Protein AF-A0A2T3N2I1-F1 (afdb_monomer_lite)

Sequence (100 aa):
MSGFIAPRDWSFVADMNYSGSVTVTDVGLWVQWLFFYPGDIVINMMTTFFPQASGLLGINNEVYGGLISFILSCFLWWVMLKVMRKNLLPLWSKESYFKN

pLDDT: mean 83.07, std 14.91, range [35.81, 97.44]

Radius of gyration: 18.29 Å; chains: 1; bounding box: 39×39×51 Å

Structure (mmCIF, N/CA/C/O backbone):
data_AF-A0A2T3N2I1-F1
#
_entry.id   AF-A0A2T3N2I1-F1
#
loop_
_atom_site.group_PDB
_atom_site.id
_atom_site.type_symbol
_atom_site.label_atom_id
_atom_site.label_alt_id
_atom_site.label_comp_id
_atom_site.label_asym_id
_atom_site.label_entity_id
_atom_site.label_seq_id
_atom_site.pdbx_PDB_ins_code
_atom_site.Cartn_x
_atom_site.Cartn_y
_atom_site.Cartn_z
_atom_site.occupancy
_atom_site.B_iso_or_equiv
_atom_site.auth_seq_id
_atom_site.auth_comp_id
_atom_site.auth_asym_id
_atom_site.auth_atom_id
_atom_site.pdbx_PDB_model_num
ATOM 1 N N . MET A 1 1 ? 11.089 11.112 -20.837 1.00 38.59 1 MET A N 1
ATOM 2 C CA . MET A 1 1 ? 10.550 9.815 -20.381 1.00 38.59 1 MET A CA 1
ATOM 3 C C . MET A 1 1 ? 9.519 10.108 -19.307 1.00 38.59 1 MET A C 1
ATOM 5 O O . MET A 1 1 ? 9.876 10.327 -18.159 1.00 38.59 1 MET A O 1
ATOM 9 N N . SER A 1 2 ? 8.263 10.271 -19.714 1.00 35.81 2 SER A N 1
ATOM 10 C CA . SER A 1 2 ? 7.136 10.460 -18.805 1.00 35.81 2 SER A CA 1
ATOM 11 C C . SER A 1 2 ? 6.887 9.136 -18.091 1.00 35.81 2 SER A C 1
ATOM 13 O O . SER A 1 2 ? 6.535 8.147 -18.728 1.00 35.81 2 SER A O 1
ATOM 15 N N . GLY A 1 3 ? 7.131 9.110 -16.781 1.00 41.56 3 GLY A N 1
ATOM 16 C CA . GLY A 1 3 ? 6.816 7.988 -15.900 1.00 41.56 3 GLY A CA 1
ATOM 17 C C . GLY A 1 3 ? 5.308 7.819 -15.753 1.00 41.56 3 GLY A C 1
ATOM 18 O O . GLY A 1 3 ? 4.758 8.073 -14.687 1.00 41.56 3 GLY A O 1
ATOM 19 N N . PHE A 1 4 ? 4.636 7.435 -16.839 1.00 38.53 4 PHE A N 1
ATOM 20 C CA . PHE A 1 4 ? 3.266 6.952 -16.790 1.00 38.53 4 PHE A CA 1
ATOM 21 C C . PHE A 1 4 ? 3.290 5.622 -16.047 1.00 38.53 4 PHE A C 1
ATOM 23 O O . PHE A 1 4 ? 3.602 4.575 -16.611 1.00 38.53 4 PHE A O 1
ATOM 30 N N . ILE A 1 5 ? 2.998 5.686 -14.751 1.00 52.22 5 ILE A N 1
ATOM 31 C CA . ILE A 1 5 ? 2.560 4.525 -13.990 1.00 52.22 5 ILE A CA 1
ATOM 32 C C . ILE A 1 5 ? 1.249 4.110 -14.664 1.00 52.22 5 ILE A C 1
ATOM 34 O O . ILE A 1 5 ? 0.254 4.829 -14.580 1.00 52.22 5 ILE A O 1
ATOM 38 N N . ALA A 1 6 ? 1.288 3.013 -15.424 1.00 46.09 6 ALA A N 1
ATOM 39 C CA . ALA A 1 6 ? 0.096 2.377 -15.970 1.00 46.09 6 ALA A CA 1
ATOM 40 C C . ALA A 1 6 ? -0.937 2.174 -14.843 1.00 46.09 6 ALA A C 1
ATOM 42 O O . ALA A 1 6 ? -0.526 2.039 -13.684 1.00 46.09 6 ALA A O 1
ATOM 43 N N . PRO A 1 7 ? -2.251 2.145 -15.148 1.00 47.31 7 PRO A N 1
ATOM 44 C CA . PRO A 1 7 ? -3.272 1.824 -14.156 1.00 47.31 7 PRO A CA 1
ATOM 45 C C . PRO A 1 7 ? -2.820 0.572 -13.411 1.00 47.31 7 PRO A C 1
ATOM 47 O O . PRO A 1 7 ? -2.534 -0.450 -14.033 1.00 47.31 7 PRO A O 1
ATOM 50 N N . ARG A 1 8 ? -2.606 0.705 -12.103 1.00 62.78 8 ARG A N 1
ATOM 51 C CA . ARG A 1 8 ? -1.959 -0.334 -11.313 1.00 62.78 8 ARG A CA 1
ATOM 52 C C . ARG A 1 8 ? -2.880 -1.543 -11.257 1.00 62.78 8 ARG A C 1
ATOM 54 O O . ARG A 1 8 ? -3.807 -1.571 -10.452 1.00 62.78 8 ARG A O 1
ATOM 61 N N . ASP A 1 9 ? -2.600 -2.538 -12.086 1.00 62.91 9 ASP A N 1
ATOM 62 C CA . ASP A 1 9 ? -3.164 -3.859 -11.886 1.00 62.91 9 ASP A CA 1
ATOM 63 C C . ASP A 1 9 ? -2.567 -4.417 -10.594 1.00 62.91 9 ASP A C 1
ATOM 65 O O . ASP A 1 9 ? -1.351 -4.535 -10.424 1.00 62.91 9 ASP A O 1
ATOM 69 N N . TRP A 1 10 ? -3.434 -4.752 -9.643 1.00 73.81 10 TRP A N 1
ATOM 70 C CA . TRP A 1 10 ? -3.064 -5.362 -8.362 1.00 73.81 10 TRP A CA 1
ATOM 71 C C . TRP A 1 10 ? -2.590 -6.814 -8.500 1.00 73.81 10 TRP A C 1
ATOM 73 O O . TRP A 1 10 ? -2.633 -7.584 -7.544 1.00 73.81 10 TRP A O 1
ATOM 83 N N . SER A 1 11 ? -2.118 -7.199 -9.683 1.00 82.62 11 SER A N 1
ATOM 84 C CA . SER A 1 11 ? -1.429 -8.452 -9.937 1.00 82.62 11 SER A CA 1
ATOM 85 C C . SER A 1 11 ? 0.062 -8.278 -9.675 1.00 82.62 11 SER A C 1
ATOM 87 O O . SER A 1 11 ? 0.720 -7.436 -10.286 1.00 82.62 11 SER A O 1
ATOM 89 N N . PHE A 1 12 ? 0.613 -9.101 -8.789 1.00 86.00 12 PHE A N 1
ATOM 90 C CA . PHE A 1 12 ? 2.057 -9.169 -8.621 1.00 86.00 12 PHE A CA 1
ATOM 91 C C . PHE A 1 12 ? 2.715 -9.764 -9.876 1.00 86.00 12 PHE A C 1
ATOM 93 O O . PHE A 1 12 ? 2.299 -10.818 -10.358 1.00 86.00 12 PHE A O 1
ATOM 100 N N . VAL A 1 13 ? 3.770 -9.112 -10.364 1.00 89.62 13 VAL A N 1
ATOM 101 C CA . VAL A 1 13 ? 4.620 -9.576 -11.469 1.00 89.62 13 VAL A CA 1
ATOM 102 C C . VAL A 1 13 ? 6.074 -9.487 -11.011 1.00 89.62 13 VAL A C 1
ATOM 104 O O . VAL A 1 13 ? 6.456 -8.513 -10.367 1.00 89.62 13 VAL A O 1
ATOM 107 N N . ALA A 1 14 ? 6.888 -10.505 -11.304 1.00 90.19 14 ALA A N 1
ATOM 108 C CA . ALA A 1 14 ? 8.289 -10.524 -10.877 1.00 90.19 14 ALA A CA 1
ATOM 109 C C . ALA A 1 14 ? 9.136 -9.473 -11.622 1.00 90.19 14 ALA A C 1
ATOM 111 O O . ALA A 1 14 ? 9.858 -8.711 -10.990 1.00 90.19 14 ALA A O 1
ATOM 112 N N . ASP A 1 15 ? 9.009 -9.411 -12.946 1.00 90.62 15 ASP A N 1
ATOM 113 C CA . ASP A 1 15 ? 9.601 -8.383 -13.811 1.00 90.62 15 ASP A CA 1
ATOM 114 C C . ASP A 1 15 ? 8.590 -7.234 -13.975 1.00 90.62 15 ASP A C 1
ATOM 116 O O . ASP A 1 15 ? 7.762 -7.242 -14.886 1.00 90.62 15 ASP A O 1
ATOM 120 N N . MET A 1 16 ? 8.572 -6.299 -13.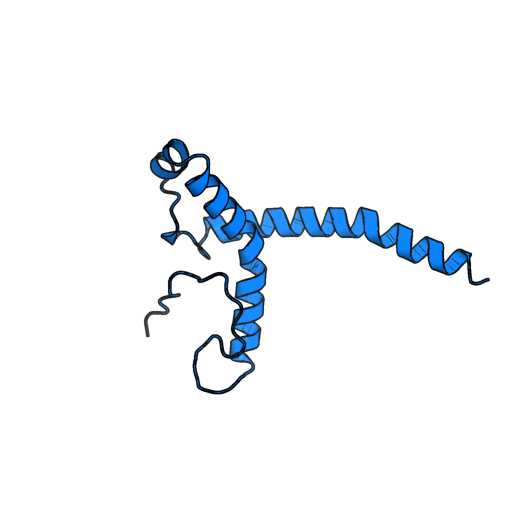018 1.00 86.75 16 MET A N 1
ATOM 121 C CA . MET A 1 16 ? 7.557 -5.236 -12.949 1.00 86.75 16 MET A CA 1
ATOM 122 C C . MET A 1 16 ? 7.802 -4.113 -13.951 1.00 86.75 16 MET A C 1
ATOM 124 O O . MET A 1 16 ? 6.869 -3.379 -14.284 1.00 86.75 16 MET A O 1
ATOM 128 N N . ASN A 1 17 ? 9.042 -3.950 -14.411 1.00 90.19 17 ASN A N 1
ATOM 129 C CA . ASN A 1 17 ? 9.357 -3.010 -15.482 1.00 90.19 17 ASN A CA 1
ATOM 130 C C . ASN A 1 17 ? 9.294 -3.650 -16.881 1.00 90.19 17 ASN A C 1
ATOM 132 O O . ASN A 1 17 ? 9.498 -2.935 -17.864 1.00 90.19 17 ASN A O 1
ATOM 136 N N . TYR A 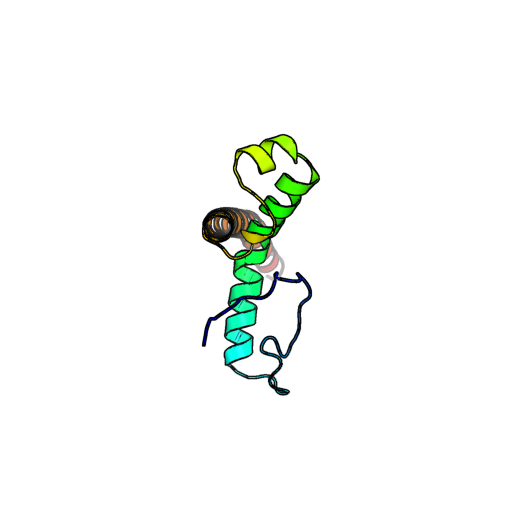1 18 ? 8.971 -4.947 -16.970 1.00 89.19 18 TYR A N 1
ATOM 137 C CA . TYR A 1 18 ? 8.865 -5.720 -18.210 1.00 89.19 18 TYR A CA 1
ATOM 138 C C . TYR A 1 18 ? 10.133 -5.649 -19.072 1.00 89.19 18 TYR A C 1
ATOM 140 O O . TYR A 1 18 ? 10.068 -5.579 -20.303 1.00 89.19 18 TYR A O 1
ATOM 148 N N . SER A 1 19 ? 11.301 -5.633 -18.430 1.00 91.00 19 SER A N 1
ATOM 149 C CA . SER A 1 19 ? 12.595 -5.538 -19.114 1.00 91.00 19 SER A CA 1
ATOM 150 C C . SER A 1 19 ? 13.087 -6.869 -19.693 1.00 91.00 19 SER A C 1
ATOM 152 O O . SER A 1 19 ? 14.071 -6.888 -20.434 1.00 91.00 19 SER A O 1
ATOM 154 N N . GLY A 1 20 ? 12.417 -7.980 -19.378 1.00 92.00 20 GLY A N 1
ATOM 155 C CA . GLY A 1 20 ? 12.820 -9.340 -19.731 1.00 92.00 20 GLY A CA 1
ATOM 156 C C . GLY A 1 20 ? 13.745 -9.994 -18.700 1.00 92.00 20 GLY A C 1
ATOM 157 O O . GLY A 1 20 ? 14.210 -11.113 -18.922 1.00 92.00 20 GLY A O 1
ATOM 158 N N . SER A 1 21 ? 14.028 -9.329 -17.576 1.00 94.12 21 SER A N 1
ATOM 159 C CA . SER A 1 21 ? 14.861 -9.866 -16.496 1.00 94.12 21 SER A CA 1
ATOM 160 C C . SER A 1 21 ? 14.479 -9.266 -15.147 1.00 94.12 21 SER A C 1
ATOM 162 O O . SER A 1 21 ? 14.156 -8.089 -15.074 1.00 94.12 21 SER A O 1
ATOM 164 N N . VAL A 1 22 ? 14.570 -10.049 -14.068 1.00 94.75 22 VAL A N 1
ATOM 165 C CA . VAL A 1 22 ? 14.337 -9.540 -12.708 1.00 94.75 22 VAL A CA 1
ATOM 166 C C . VAL A 1 22 ? 15.597 -8.845 -12.195 1.00 94.75 22 VAL A C 1
ATOM 168 O O . VAL A 1 22 ? 16.665 -9.452 -12.099 1.00 94.75 22 VAL A O 1
ATOM 171 N N . THR A 1 23 ? 15.458 -7.574 -11.836 1.00 94.06 23 THR A N 1
ATOM 172 C CA . THR A 1 23 ? 16.549 -6.679 -11.439 1.00 94.06 23 THR A CA 1
ATOM 173 C C . THR A 1 23 ? 16.279 -5.996 -10.095 1.00 94.06 23 THR A C 1
ATOM 175 O O . THR A 1 23 ? 15.198 -6.082 -9.516 1.00 94.06 23 THR A O 1
ATOM 178 N N . VAL A 1 24 ? 17.271 -5.260 -9.579 1.00 93.06 24 VAL A N 1
ATOM 179 C CA . VAL A 1 24 ? 17.117 -4.453 -8.351 1.00 93.06 24 VAL A CA 1
ATOM 180 C C . VAL A 1 24 ? 16.045 -3.367 -8.514 1.00 93.06 24 VAL A C 1
ATOM 182 O O . VAL A 1 24 ? 15.386 -2.997 -7.543 1.00 93.06 24 VAL A O 1
ATOM 185 N N . THR A 1 25 ? 15.827 -2.873 -9.735 1.00 91.06 25 THR A N 1
ATOM 186 C CA . THR A 1 25 ? 14.763 -1.904 -10.019 1.00 91.06 25 THR A CA 1
ATOM 187 C C . THR A 1 25 ? 13.381 -2.506 -9.760 1.00 91.06 25 THR A C 1
ATOM 189 O O . THR A 1 25 ? 12.527 -1.822 -9.197 1.00 91.06 25 THR A O 1
ATOM 192 N N . ASP A 1 26 ? 13.184 -3.792 -10.064 1.00 89.50 26 ASP A N 1
ATOM 193 C CA . ASP A 1 26 ? 11.932 -4.502 -9.781 1.00 89.50 26 ASP A CA 1
ATOM 194 C C . ASP A 1 26 ? 11.670 -4.616 -8.283 1.00 89.50 26 ASP A C 1
ATOM 196 O O . ASP A 1 26 ? 10.544 -4.409 -7.848 1.00 89.50 26 ASP A O 1
ATOM 200 N N . VAL A 1 27 ? 12.710 -4.813 -7.465 1.00 92.69 27 VAL A N 1
ATOM 201 C CA . VAL A 1 27 ? 12.576 -4.812 -5.997 1.00 92.69 27 VAL A CA 1
ATOM 202 C C . VAL A 1 27 ? 12.031 -3.474 -5.490 1.00 92.69 27 VAL A C 1
ATOM 204 O O . VAL A 1 27 ? 11.152 -3.446 -4.628 1.00 92.69 27 VAL A O 1
ATOM 207 N N . GLY A 1 28 ? 12.510 -2.354 -6.040 1.00 91.19 28 GLY A N 1
ATOM 208 C CA . GLY A 1 28 ? 11.968 -1.030 -5.726 1.00 91.19 28 GLY A CA 1
ATOM 209 C C . GLY A 1 28 ? 10.486 -0.907 -6.095 1.00 91.19 28 GLY A C 1
ATOM 210 O O . GLY A 1 28 ? 9.685 -0.406 -5.301 1.00 91.19 28 GLY A O 1
ATOM 211 N N . LEU A 1 29 ? 10.108 -1.439 -7.260 1.00 90.81 29 LEU A N 1
ATOM 212 C CA . LEU A 1 29 ? 8.718 -1.491 -7.708 1.00 90.81 29 LEU A CA 1
ATOM 213 C C . LEU A 1 29 ? 7.867 -2.415 -6.827 1.00 90.81 29 LEU A C 1
ATOM 215 O O . LEU A 1 29 ? 6.733 -2.055 -6.534 1.00 90.81 29 LEU A O 1
ATOM 219 N N . TRP A 1 30 ? 8.404 -3.525 -6.310 1.00 91.75 30 TRP A N 1
ATOM 220 C CA . TRP A 1 30 ? 7.711 -4.395 -5.352 1.00 91.75 30 TRP A CA 1
ATOM 221 C C . TRP A 1 30 ? 7.431 -3.678 -4.034 1.00 91.75 30 TRP A C 1
ATOM 223 O O . TRP A 1 30 ? 6.330 -3.783 -3.495 1.00 91.75 30 TRP A O 1
ATOM 233 N N . VAL A 1 31 ? 8.405 -2.922 -3.519 1.00 92.50 31 VAL A N 1
ATOM 234 C CA . VAL A 1 31 ? 8.227 -2.131 -2.292 1.00 92.50 31 VAL A CA 1
ATOM 235 C C . VAL A 1 31 ? 7.159 -1.064 -2.506 1.00 92.50 31 VAL A C 1
ATOM 237 O O . VAL A 1 31 ? 6.259 -0.925 -1.680 1.00 92.50 31 VAL A O 1
ATOM 240 N N . GLN A 1 32 ? 7.208 -0.344 -3.629 1.00 90.44 32 GLN A N 1
ATOM 241 C CA . GLN A 1 32 ? 6.176 0.630 -3.977 1.00 90.44 32 GLN A CA 1
ATOM 242 C C . GLN A 1 32 ? 4.811 -0.047 -4.191 1.00 90.44 32 GLN A C 1
ATOM 244 O O . GLN A 1 32 ? 3.773 0.487 -3.794 1.00 90.44 32 GLN A O 1
ATOM 249 N N . TRP A 1 33 ? 4.787 -1.222 -4.815 1.00 89.88 33 TRP A N 1
ATOM 250 C CA . TRP A 1 33 ? 3.583 -2.017 -5.018 1.00 89.88 33 TRP A CA 1
ATOM 251 C C . TRP A 1 33 ? 2.924 -2.355 -3.679 1.00 89.88 33 TRP A C 1
ATOM 253 O O . TRP A 1 33 ? 1.775 -1.983 -3.438 1.00 89.88 33 TRP A O 1
ATOM 263 N N . LEU A 1 34 ? 3.703 -2.943 -2.771 1.00 92.69 34 LEU A N 1
ATOM 264 C CA . LEU A 1 34 ? 3.262 -3.359 -1.446 1.00 92.69 34 LEU A CA 1
ATOM 265 C C . LEU A 1 34 ? 2.854 -2.173 -0.566 1.00 92.69 34 LEU A C 1
ATOM 267 O O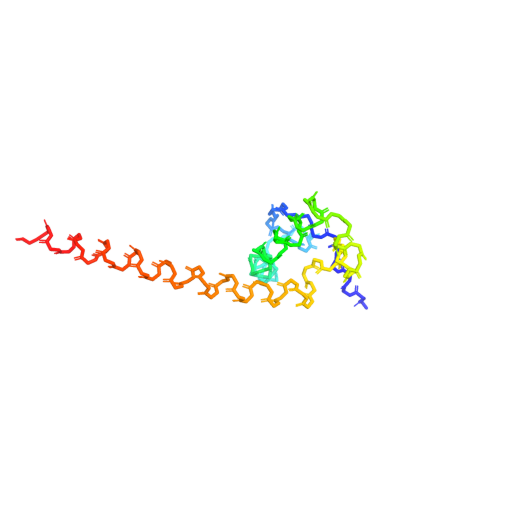 . LEU A 1 34 ? 1.848 -2.243 0.136 1.00 92.69 34 LEU A O 1
ATOM 271 N N . PHE A 1 35 ? 3.620 -1.081 -0.600 1.00 94.12 35 PHE A N 1
ATOM 272 C CA . PHE A 1 35 ? 3.356 0.084 0.236 1.00 94.12 35 PHE A CA 1
ATOM 273 C C . PHE A 1 35 ? 1.979 0.689 -0.051 1.00 94.12 35 PHE A C 1
ATOM 275 O O . PHE A 1 35 ? 1.232 0.935 0.890 1.00 94.12 35 PHE A O 1
ATOM 282 N N . PHE A 1 36 ? 1.627 0.887 -1.323 1.00 93.44 36 PHE A N 1
ATOM 283 C CA . PHE A 1 36 ? 0.358 1.519 -1.705 1.00 93.44 36 PHE A CA 1
ATOM 284 C C . PHE A 1 36 ? -0.855 0.568 -1.671 1.00 93.44 36 PHE A C 1
ATOM 286 O O . PHE A 1 36 ? -1.996 1.026 -1.680 1.00 93.44 36 PHE A O 1
ATOM 293 N N . TYR A 1 37 ? -0.621 -0.746 -1.575 1.00 91.31 37 TYR A N 1
ATOM 294 C CA . TYR A 1 37 ? -1.661 -1.783 -1.554 1.00 91.31 37 TYR A CA 1
ATOM 295 C C . TYR A 1 37 ? -2.843 -1.494 -0.608 1.00 91.31 37 TYR A C 1
ATOM 297 O O . TYR A 1 37 ? -3.986 -1.480 -1.067 1.00 91.31 37 TYR A O 1
ATOM 305 N N . PRO A 1 38 ? -2.638 -1.219 0.696 1.00 93.19 38 PRO A N 1
ATOM 306 C CA . PRO A 1 38 ? -3.762 -0.972 1.595 1.00 93.19 38 PRO A CA 1
ATOM 307 C C . PRO A 1 38 ? -4.520 0.328 1.285 1.00 93.19 38 PRO A C 1
ATOM 309 O O . PRO A 1 38 ? -5.741 0.358 1.430 1.00 93.19 38 PRO A O 1
ATOM 312 N N . GLY A 1 39 ? -3.838 1.401 0.865 1.00 91.75 39 GLY A N 1
ATOM 313 C CA . GLY A 1 39 ? -4.502 2.667 0.541 1.00 91.75 39 GLY A CA 1
ATOM 314 C C . GLY A 1 39 ? -5.371 2.562 -0.705 1.00 91.75 39 GLY A C 1
ATOM 315 O O . GLY A 1 39 ? -6.509 3.031 -0.711 1.00 91.75 39 GLY A O 1
ATOM 316 N N . ASP A 1 40 ? -4.876 1.869 -1.724 1.00 91.00 40 ASP A N 1
ATOM 317 C CA . ASP A 1 40 ? -5.619 1.649 -2.959 1.00 91.00 40 ASP A CA 1
ATOM 318 C C . ASP A 1 40 ? -6.805 0.693 -2.778 1.00 91.00 40 ASP A C 1
ATOM 320 O O . ASP A 1 40 ? -7.849 0.898 -3.397 1.00 91.00 40 ASP A O 1
ATOM 324 N N . ILE A 1 41 ? -6.726 -0.271 -1.849 1.00 90.50 41 ILE A N 1
ATOM 325 C CA . ILE A 1 41 ? -7.900 -1.054 -1.426 1.00 90.50 41 ILE A CA 1
ATOM 326 C C . ILE A 1 41 ? -9.008 -0.143 -0.897 1.00 90.50 41 ILE A C 1
ATOM 328 O O . ILE A 1 41 ? -10.174 -0.343 -1.237 1.00 90.50 41 ILE A O 1
ATOM 332 N N . VAL A 1 42 ? -8.676 0.859 -0.079 1.00 91.25 42 VAL A N 1
ATOM 333 C CA . VAL A 1 42 ? -9.686 1.782 0.457 1.00 91.25 42 VAL A CA 1
ATOM 334 C C . VAL A 1 42 ? -10.304 2.616 -0.658 1.00 91.25 42 VAL A C 1
ATOM 336 O O . VAL A 1 42 ? -11.525 2.758 -0.696 1.00 91.25 42 VAL A O 1
ATOM 339 N N . ILE A 1 43 ? -9.500 3.105 -1.603 1.00 90.50 43 ILE A N 1
ATOM 340 C CA . ILE A 1 43 ? -10.010 3.830 -2.776 1.00 90.50 43 ILE A CA 1
ATOM 341 C C . ILE A 1 43 ? -10.939 2.924 -3.601 1.00 90.50 43 ILE A C 1
ATOM 343 O O . ILE A 1 43 ? -12.031 3.349 -3.988 1.00 90.50 43 ILE A O 1
ATOM 347 N N . ASN A 1 44 ? -10.561 1.662 -3.818 1.00 90.06 44 ASN A N 1
ATOM 348 C CA . ASN A 1 44 ? -11.396 0.682 -4.511 1.00 90.06 44 ASN A CA 1
ATOM 349 C C . ASN A 1 44 ? -12.722 0.424 -3.770 1.00 90.06 44 ASN A C 1
ATOM 351 O O . ASN A 1 44 ? -13.792 0.406 -4.373 1.00 90.06 44 ASN A O 1
ATOM 355 N N . MET A 1 45 ? -12.683 0.282 -2.443 1.00 90.12 45 MET A N 1
ATOM 356 C CA . MET A 1 45 ? -13.893 0.129 -1.631 1.00 90.12 45 MET A CA 1
ATOM 357 C C . MET A 1 45 ? -14.786 1.373 -1.705 1.00 90.12 45 MET A C 1
ATOM 359 O O . MET A 1 45 ? -15.997 1.245 -1.857 1.00 90.12 45 MET A O 1
ATOM 363 N N . MET A 1 46 ? -14.213 2.576 -1.639 1.00 89.19 46 MET A N 1
ATOM 364 C CA . MET A 1 46 ? -14.979 3.821 -1.742 1.00 89.19 46 MET A CA 1
ATOM 365 C C . MET A 1 46 ? -15.665 3.959 -3.101 1.00 89.19 46 MET A C 1
ATOM 367 O O . MET A 1 46 ? -16.844 4.295 -3.155 1.00 89.19 46 MET A O 1
ATOM 371 N N . THR A 1 47 ? -14.950 3.666 -4.184 1.00 89.81 47 THR A N 1
ATOM 372 C CA . THR A 1 47 ? -15.492 3.737 -5.550 1.00 89.81 47 THR A CA 1
ATOM 373 C C . THR A 1 47 ? -16.524 2.642 -5.828 1.00 89.81 47 THR A C 1
ATOM 375 O O . THR A 1 47 ? -17.502 2.896 -6.526 1.00 89.81 47 THR A O 1
ATOM 378 N N . THR A 1 48 ? -16.365 1.458 -5.229 1.00 89.00 48 THR A N 1
ATOM 379 C CA . THR A 1 48 ? -17.299 0.330 -5.386 1.00 89.00 48 THR A CA 1
ATOM 380 C C . THR A 1 48 ? -18.575 0.505 -4.559 1.00 89.00 48 THR A C 1
ATOM 382 O O . THR A 1 48 ? -19.675 0.306 -5.069 1.00 89.00 48 THR A O 1
ATOM 385 N N . PHE A 1 49 ? -18.454 0.867 -3.278 1.00 91.38 49 PHE A N 1
ATOM 386 C CA . PHE A 1 49 ? -19.590 0.891 -2.347 1.00 91.38 49 PHE A CA 1
ATOM 387 C C . PHE A 1 49 ? -20.246 2.269 -2.207 1.00 91.38 49 PHE A C 1
ATOM 389 O O . PHE A 1 49 ? -21.424 2.348 -1.863 1.00 91.38 49 PHE A O 1
ATOM 396 N N . PHE A 1 50 ? -19.518 3.354 -2.489 1.00 91.75 50 PHE A N 1
ATOM 397 C CA . PHE A 1 50 ? -20.002 4.729 -2.326 1.00 91.75 50 PHE A CA 1
ATOM 398 C C . PHE A 1 50 ? -19.750 5.594 -3.575 1.00 91.75 50 PHE A C 1
ATOM 400 O O . PHE A 1 50 ? -19.183 6.685 -3.460 1.00 91.75 50 PHE A O 1
ATOM 407 N N . PRO A 1 51 ? -20.214 5.173 -4.768 1.00 88.81 51 PRO A N 1
ATOM 408 C CA .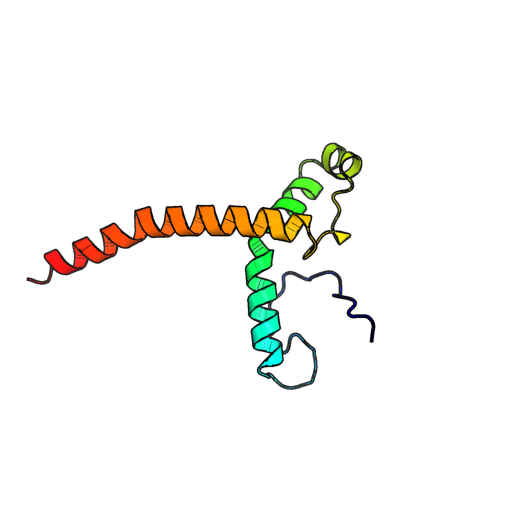 PRO A 1 51 ? -19.879 5.827 -6.038 1.00 88.81 51 PRO A CA 1
ATOM 409 C C . PRO A 1 51 ? -20.311 7.302 -6.109 1.00 88.81 51 PRO A C 1
ATOM 411 O O . PRO A 1 51 ? -19.660 8.128 -6.743 1.00 88.81 51 PRO A O 1
ATOM 414 N N . GLN A 1 52 ? -21.404 7.662 -5.429 1.00 89.50 52 GLN A N 1
ATOM 415 C CA . GLN A 1 52 ? -21.895 9.043 -5.367 1.00 89.50 52 GLN A CA 1
ATOM 416 C C . GLN A 1 52 ? -20.938 9.943 -4.573 1.00 89.50 52 GLN A C 1
ATOM 418 O O . GLN A 1 52 ? -20.604 11.041 -5.012 1.00 89.50 52 GLN A O 1
ATOM 423 N N . ALA A 1 53 ? -20.459 9.465 -3.421 1.00 85.69 53 ALA A N 1
ATOM 424 C CA . ALA A 1 53 ? -19.509 10.199 -2.592 1.00 85.69 53 ALA A CA 1
ATOM 425 C C . ALA A 1 53 ? -18.114 10.237 -3.232 1.00 85.69 53 ALA A C 1
ATOM 427 O O . ALA A 1 53 ? -17.452 11.272 -3.187 1.00 85.69 53 ALA A O 1
ATOM 428 N N . SER A 1 54 ? -17.680 9.141 -3.865 1.00 85.94 54 SER A N 1
ATOM 429 C CA . SER A 1 54 ? -16.391 9.096 -4.556 1.00 85.94 54 SER A CA 1
ATOM 430 C C . SER A 1 54 ? -16.363 10.055 -5.748 1.00 85.94 54 SER A C 1
ATOM 432 O O . SER A 1 54 ? -15.398 10.799 -5.896 1.00 85.94 54 SER A O 1
ATOM 434 N N . GLY A 1 55 ? -17.449 10.129 -6.530 1.00 84.69 55 GLY A N 1
ATOM 435 C CA . GLY A 1 55 ? -17.583 11.081 -7.634 1.00 84.69 55 GLY A CA 1
ATOM 436 C C . GLY A 1 55 ? -17.532 12.543 -7.180 1.00 84.69 55 GLY A C 1
ATOM 437 O O . GLY A 1 55 ? -16.830 13.345 -7.790 1.00 84.69 55 GLY A O 1
ATOM 438 N N . LEU A 1 56 ? -18.201 12.882 -6.071 1.00 88.31 56 LEU A N 1
ATOM 439 C CA . LEU A 1 56 ? -18.174 14.238 -5.501 1.00 88.31 56 LEU A CA 1
ATOM 440 C C . LEU A 1 56 ? -16.785 14.652 -4.999 1.00 88.31 56 LEU A C 1
ATOM 442 O O . LEU A 1 56 ? -16.420 15.821 -5.091 1.00 88.31 56 LEU A O 1
ATOM 446 N N . LEU A 1 57 ? -16.015 13.701 -4.470 1.00 84.94 57 LEU A N 1
ATOM 447 C CA . LEU A 1 57 ? -14.663 13.935 -3.963 1.00 84.94 57 LEU A CA 1
ATOM 448 C C . LEU A 1 57 ? -13.578 13.793 -5.044 1.00 84.94 57 LEU A C 1
ATOM 450 O O . LEU A 1 57 ? -12.397 13.925 -4.730 1.00 84.94 57 LEU A O 1
ATOM 454 N N . GLY A 1 58 ? -13.952 13.502 -6.296 1.00 84.50 58 GLY A N 1
ATOM 455 C CA . GLY A 1 58 ? -13.001 13.241 -7.382 1.00 84.50 58 GLY A CA 1
ATOM 456 C C . GLY A 1 58 ? -12.143 11.990 -7.156 1.00 84.50 58 GLY A C 1
ATOM 457 O O . GLY A 1 58 ? -11.055 11.874 -7.711 1.00 84.50 58 GLY A O 1
ATOM 458 N N . ILE A 1 59 ? -12.606 11.063 -6.317 1.00 85.50 59 ILE A N 1
ATOM 459 C CA . ILE A 1 59 ? -11.921 9.807 -6.022 1.00 85.50 59 ILE A CA 1
ATOM 460 C C . ILE A 1 59 ? -12.337 8.789 -7.086 1.00 85.50 59 ILE A C 1
ATOM 462 O O . ILE A 1 59 ? -13.482 8.337 -7.123 1.00 85.50 59 ILE A O 1
ATOM 466 N N . ASN A 1 60 ? -11.393 8.431 -7.949 1.00 84.25 60 ASN A N 1
ATOM 467 C CA . ASN A 1 60 ? -11.539 7.429 -9.001 1.00 84.25 60 ASN A CA 1
ATOM 468 C C . ASN A 1 60 ? -10.278 6.536 -9.056 1.00 84.25 60 ASN A C 1
ATOM 470 O O . ASN A 1 60 ? -9.346 6.711 -8.275 1.00 84.25 60 ASN A O 1
ATOM 474 N N . ASN A 1 61 ? -10.217 5.578 -9.980 1.00 80.06 61 ASN A N 1
ATOM 475 C CA . ASN A 1 61 ? -9.054 4.685 -10.092 1.00 80.06 61 ASN A CA 1
ATOM 476 C C . ASN A 1 61 ? -7.772 5.392 -10.578 1.00 80.06 61 ASN A C 1
ATOM 478 O O . ASN A 1 61 ? -6.686 4.832 -10.465 1.00 80.06 61 ASN A O 1
ATOM 482 N N . GLU A 1 62 ? -7.861 6.625 -11.084 1.00 82.88 62 GLU A N 1
ATOM 483 C CA . GLU A 1 62 ? -6.696 7.414 -11.505 1.00 82.88 62 GLU A CA 1
ATOM 484 C C . GLU A 1 62 ? -5.890 7.926 -10.305 1.00 82.88 62 GLU A C 1
ATOM 486 O O . GLU A 1 62 ? -4.716 8.263 -10.449 1.00 82.88 62 GLU A O 1
ATOM 491 N N . VAL A 1 63 ? -6.484 7.953 -9.104 1.00 83.94 63 VAL A N 1
ATOM 492 C CA . VAL A 1 63 ? -5.769 8.343 -7.879 1.00 83.94 63 VAL A CA 1
ATOM 493 C C . VAL A 1 63 ? -4.959 7.196 -7.257 1.00 83.94 63 VAL A C 1
ATOM 495 O O . VAL A 1 63 ? -4.317 7.404 -6.220 1.00 83.94 63 VAL A O 1
ATOM 498 N N . TYR A 1 64 ? -4.959 6.004 -7.871 1.00 87.62 64 TYR A N 1
ATOM 499 C CA . TYR A 1 64 ? -4.155 4.868 -7.414 1.00 87.62 64 TYR A CA 1
ATOM 500 C C . TYR A 1 64 ? -2.663 5.194 -7.425 1.00 87.62 64 TYR A C 1
ATOM 502 O O . TYR A 1 64 ? -2.147 5.795 -8.366 1.00 87.62 64 TYR A O 1
ATOM 510 N N . GLY A 1 65 ? -1.955 4.822 -6.356 1.00 83.00 65 GLY A N 1
ATOM 511 C CA . GLY A 1 65 ? -0.544 5.185 -6.177 1.00 83.00 65 GLY A CA 1
ATOM 512 C C . GLY A 1 65 ? -0.263 6.697 -6.082 1.00 83.00 65 GLY A C 1
ATOM 513 O O . GLY A 1 65 ? 0.901 7.096 -6.031 1.00 83.00 65 GLY A O 1
ATOM 514 N N . GLY A 1 66 ? -1.302 7.542 -6.062 1.00 87.50 66 GLY A N 1
ATOM 515 C CA . GLY A 1 66 ? -1.209 8.994 -5.933 1.00 87.50 66 GLY A CA 1
ATOM 516 C C . GLY A 1 66 ? -1.156 9.471 -4.479 1.00 87.50 66 GLY A C 1
ATOM 517 O O . GLY A 1 66 ? -1.019 8.689 -3.538 1.00 87.50 66 GLY A O 1
ATOM 518 N N . LEU A 1 67 ? -1.303 10.784 -4.269 1.00 88.69 67 LEU A N 1
ATOM 519 C CA . LEU A 1 67 ? -1.192 11.400 -2.938 1.00 88.69 67 LEU A CA 1
ATOM 520 C C . LEU A 1 67 ? -2.234 10.873 -1.936 1.00 88.69 67 LEU A C 1
ATOM 522 O O . LEU A 1 67 ? -1.902 10.611 -0.782 1.00 88.69 67 LEU A O 1
ATOM 526 N N . ILE A 1 68 ? -3.486 10.698 -2.368 1.00 90.12 68 ILE A N 1
ATOM 527 C CA . ILE A 1 68 ? -4.557 10.171 -1.506 1.00 90.12 68 ILE A CA 1
ATOM 528 C C . ILE A 1 68 ? -4.211 8.749 -1.062 1.00 90.12 68 ILE A C 1
ATOM 530 O O . ILE A 1 68 ? -4.243 8.444 0.130 1.00 90.12 68 ILE A O 1
ATOM 534 N N . SER A 1 69 ? -3.799 7.905 -2.009 1.00 90.62 69 SER A N 1
ATOM 535 C CA . SER A 1 69 ? -3.362 6.544 -1.719 1.00 90.62 69 SER A CA 1
ATOM 536 C C . SER A 1 69 ? -2.154 6.503 -0.783 1.00 90.62 69 SER A C 1
ATOM 538 O O . SER A 1 69 ? -2.115 5.686 0.135 1.00 90.62 69 SER A O 1
ATOM 540 N N . PHE A 1 70 ? -1.200 7.427 -0.947 1.00 92.44 70 PHE A N 1
ATOM 541 C CA . PHE A 1 70 ? -0.036 7.549 -0.068 1.00 92.44 70 PHE A CA 1
ATOM 542 C C . PHE A 1 70 ? -0.456 7.809 1.382 1.00 92.44 70 PHE A C 1
ATOM 544 O O . PHE A 1 70 ? -0.020 7.105 2.293 1.00 92.44 70 PHE A O 1
ATOM 551 N N . ILE A 1 71 ? -1.332 8.796 1.600 1.00 94.69 71 ILE A N 1
ATOM 552 C CA . ILE A 1 71 ? -1.807 9.173 2.938 1.00 94.69 71 ILE A CA 1
ATOM 553 C C . ILE A 1 71 ? -2.577 8.013 3.579 1.00 94.69 71 ILE A C 1
ATOM 555 O O . ILE A 1 71 ? -2.310 7.660 4.732 1.00 94.69 71 ILE A O 1
ATOM 559 N N . LEU A 1 72 ? -3.494 7.395 2.828 1.00 94.69 72 LEU A N 1
ATOM 560 C CA . LEU A 1 72 ? -4.261 6.240 3.297 1.00 94.69 72 LEU A CA 1
ATOM 561 C C . LEU A 1 72 ? -3.338 5.069 3.643 1.00 94.69 72 LEU A C 1
ATOM 563 O O . LEU A 1 72 ? -3.466 4.478 4.713 1.00 94.69 72 LEU A O 1
ATOM 567 N N . SER A 1 73 ? -2.359 4.780 2.789 1.00 95.56 73 SER A N 1
ATOM 568 C CA . SER A 1 73 ? -1.387 3.711 3.006 1.00 95.56 73 SER A CA 1
ATOM 569 C C . SER A 1 73 ? -0.531 3.954 4.244 1.00 95.56 73 SER A C 1
ATOM 571 O O . SER A 1 73 ? -0.414 3.060 5.078 1.00 95.56 73 SER A O 1
ATOM 573 N N . CYS A 1 74 ? 0.003 5.166 4.428 1.00 96.25 74 CYS A N 1
ATOM 574 C CA . CYS A 1 74 ? 0.733 5.558 5.638 1.00 96.25 74 CYS A CA 1
ATOM 575 C C . CYS A 1 74 ? -0.082 5.285 6.907 1.00 96.25 74 CYS A C 1
ATOM 577 O O . CYS A 1 74 ? 0.411 4.668 7.855 1.00 96.25 74 CYS A O 1
ATOM 579 N N . PHE A 1 75 ? -1.340 5.731 6.918 1.00 97.44 75 PHE A N 1
ATOM 580 C CA . PHE A 1 75 ? -2.229 5.539 8.056 1.00 97.44 75 PHE A CA 1
ATOM 581 C C . PHE A 1 75 ? -2.510 4.052 8.318 1.00 97.44 75 PHE A C 1
ATOM 583 O O . PHE A 1 75 ? -2.377 3.586 9.452 1.00 97.44 75 PHE A O 1
ATOM 590 N N . LEU A 1 76 ? -2.844 3.289 7.277 1.00 96.25 76 LEU A N 1
ATOM 591 C CA . LEU A 1 76 ? -3.191 1.873 7.396 1.00 96.25 76 LEU A CA 1
ATOM 592 C C . LEU A 1 76 ? -1.996 1.017 7.814 1.00 96.25 76 LEU A C 1
ATOM 594 O O . LEU A 1 76 ? -2.137 0.197 8.720 1.00 96.25 76 LEU A O 1
ATOM 598 N N . TRP A 1 77 ? -0.811 1.243 7.242 1.00 96.00 77 TRP A N 1
ATOM 599 C CA . TRP A 1 77 ? 0.415 0.572 7.679 1.00 96.00 77 TRP A CA 1
ATOM 600 C C . TRP A 1 77 ? 0.730 0.876 9.139 1.00 96.00 77 TRP A C 1
ATOM 602 O O . TRP A 1 77 ? 1.046 -0.035 9.902 1.00 96.00 77 TRP A O 1
ATOM 612 N N . TRP A 1 78 ? 0.586 2.130 9.570 1.00 96.44 78 TRP A N 1
ATOM 613 C CA . TRP A 1 78 ? 0.793 2.499 10.968 1.00 96.44 78 TRP A CA 1
ATOM 614 C C . TRP A 1 78 ? -0.168 1.772 11.919 1.00 96.44 78 TRP A C 1
ATOM 616 O O . TRP A 1 78 ? 0.264 1.235 12.945 1.00 96.44 78 TRP A O 1
ATOM 626 N N . VAL A 1 79 ? -1.459 1.704 11.574 1.00 95.81 79 VAL A N 1
ATOM 627 C CA . VAL A 1 79 ? -2.453 0.933 12.338 1.00 95.81 79 VAL A CA 1
ATOM 628 C C . VAL A 1 79 ? -2.091 -0.553 12.346 1.00 95.81 79 VAL A C 1
ATOM 630 O O . VAL A 1 79 ? -2.050 -1.165 13.416 1.00 95.81 79 VAL A O 1
ATOM 633 N N . MET A 1 80 ? -1.775 -1.130 11.186 1.00 93.44 80 MET A N 1
ATOM 634 C CA . MET A 1 80 ? -1.468 -2.553 11.053 1.00 93.44 80 MET A CA 1
ATOM 635 C C . MET A 1 80 ? -0.227 -2.942 11.859 1.00 93.44 80 MET A C 1
ATOM 637 O O . MET A 1 80 ? -0.271 -3.910 12.614 1.00 93.44 80 MET A O 1
ATOM 641 N N . LEU A 1 81 ? 0.840 -2.141 11.809 1.00 93.62 81 LEU A N 1
ATOM 642 C CA . LEU A 1 81 ? 2.050 -2.357 12.606 1.00 93.62 81 LEU A CA 1
ATOM 643 C C . LEU A 1 81 ? 1.768 -2.291 14.113 1.00 93.62 81 LEU A C 1
ATOM 645 O O . LEU A 1 81 ? 2.306 -3.096 14.875 1.00 93.62 81 LEU A O 1
ATOM 649 N N . LYS A 1 82 ? 0.888 -1.388 14.567 1.00 94.12 82 LYS A N 1
ATOM 650 C CA . LYS A 1 82 ? 0.459 -1.344 15.976 1.00 94.12 82 LYS A CA 1
ATOM 651 C C . LYS A 1 82 ? -0.316 -2.594 16.385 1.00 94.12 82 LYS A C 1
ATOM 653 O O . LYS A 1 82 ? -0.065 -3.139 17.462 1.00 94.12 82 LYS A O 1
ATOM 658 N N . VAL A 1 83 ? -1.243 -3.047 15.541 1.00 92.56 83 VAL A N 1
ATOM 659 C CA . VAL A 1 83 ? -2.037 -4.261 15.778 1.00 92.56 83 VAL A CA 1
ATOM 660 C C . VAL A 1 83 ? -1.132 -5.491 15.802 1.00 92.56 83 VAL A C 1
ATOM 662 O O . VAL A 1 83 ? -1.203 -6.279 16.744 1.00 92.56 83 VAL A O 1
ATOM 665 N N . MET A 1 84 ? -0.236 -5.628 14.826 1.00 89.75 84 MET A N 1
ATOM 666 C CA . MET A 1 84 ? 0.752 -6.705 14.771 1.00 89.75 84 MET A CA 1
ATOM 667 C C . MET A 1 84 ? 1.634 -6.704 16.016 1.00 89.75 84 MET A C 1
ATOM 669 O O . MET A 1 84 ? 1.745 -7.727 16.683 1.00 89.75 84 MET A O 1
ATOM 673 N N . ARG A 1 85 ? 2.183 -5.549 16.407 1.00 89.19 85 ARG A N 1
ATOM 674 C CA . ARG A 1 85 ? 2.988 -5.421 17.629 1.00 89.19 85 ARG A CA 1
ATOM 675 C C . ARG A 1 85 ? 2.223 -5.884 18.872 1.00 89.19 85 ARG A C 1
ATOM 677 O O . ARG A 1 85 ? 2.773 -6.620 19.685 1.00 89.19 85 ARG A O 1
ATOM 684 N N . LYS A 1 86 ? 0.964 -5.463 19.031 1.00 88.38 86 LYS A N 1
ATOM 685 C CA . LYS A 1 86 ? 0.146 -5.811 20.203 1.00 88.38 86 LYS A CA 1
ATOM 686 C C . LYS A 1 86 ? -0.169 -7.308 20.277 1.00 88.38 86 LYS A C 1
ATOM 688 O O . LYS A 1 86 ? -0.200 -7.847 21.377 1.00 88.38 86 LYS A O 1
ATOM 693 N N . ASN A 1 87 ? -0.414 -7.958 19.140 1.00 86.31 87 ASN A N 1
ATOM 694 C CA . ASN A 1 87 ? -0.891 -9.343 19.103 1.00 86.31 87 ASN A CA 1
ATOM 695 C C . ASN A 1 87 ? 0.225 -10.382 18.911 1.00 86.31 87 ASN A C 1
ATOM 697 O O . ASN A 1 87 ? 0.118 -11.479 19.445 1.00 86.31 87 ASN A O 1
ATOM 701 N N . LEU A 1 88 ? 1.305 -10.050 18.197 1.00 80.56 88 LEU A N 1
ATOM 702 C CA . LEU A 1 88 ? 2.393 -10.988 17.898 1.00 80.56 88 LEU A CA 1
ATOM 703 C C . LEU A 1 88 ? 3.456 -11.038 19.003 1.00 80.56 88 LEU A C 1
ATOM 705 O O . LEU A 1 88 ? 3.966 -12.116 19.302 1.00 80.56 88 LEU A O 1
ATOM 709 N N . LEU A 1 89 ? 3.765 -9.911 19.662 1.00 71.81 89 LEU A N 1
ATOM 710 C CA . LEU A 1 89 ? 4.776 -9.891 20.732 1.00 71.81 89 LEU A CA 1
ATOM 711 C C . LEU A 1 89 ? 4.423 -10.794 21.932 1.00 71.81 89 LEU A C 1
ATOM 713 O O . LEU A 1 89 ? 5.311 -11.498 22.416 1.00 71.81 89 LEU A O 1
ATOM 717 N N . PRO A 1 90 ? 3.164 -10.846 22.416 1.00 76.06 90 PRO A N 1
ATOM 718 C CA . PRO A 1 90 ? 2.813 -11.727 23.529 1.00 76.06 90 PRO A CA 1
ATOM 719 C C . PRO A 1 90 ? 2.846 -13.215 23.168 1.00 76.06 90 PRO A C 1
ATOM 721 O O . PRO A 1 90 ? 3.090 -14.039 24.045 1.00 76.06 90 PRO A O 1
ATOM 724 N N . LEU A 1 91 ? 2.596 -13.572 21.902 1.00 72.62 91 LEU A N 1
ATOM 725 C CA . LEU A 1 91 ? 2.650 -14.965 21.442 1.00 72.62 91 LEU A CA 1
ATOM 726 C C . LEU A 1 91 ? 4.087 -15.489 21.471 1.00 72.62 91 LEU A C 1
ATOM 728 O O . LEU A 1 91 ? 4.342 -16.552 22.031 1.00 72.62 91 LEU A O 1
ATOM 732 N N . TRP A 1 92 ? 5.030 -14.686 20.978 1.00 65.06 92 TRP A N 1
ATOM 733 C CA . TRP A 1 92 ? 6.450 -15.028 21.001 1.00 65.06 92 TRP A CA 1
ATOM 734 C C . TRP A 1 92 ? 7.009 -15.128 22.428 1.00 65.06 92 TRP A C 1
ATOM 736 O O . TRP A 1 92 ? 7.796 -16.021 22.731 1.00 65.06 92 TRP A O 1
ATOM 746 N N . SER A 1 93 ? 6.544 -14.265 23.339 1.00 69.12 93 SER A N 1
ATOM 747 C CA . SER A 1 93 ? 6.943 -14.332 24.749 1.00 69.12 93 SER A CA 1
ATOM 748 C C . SER A 1 93 ? 6.407 -15.564 25.476 1.00 69.12 93 SER A C 1
ATOM 750 O O . SER A 1 93 ? 7.032 -15.980 26.439 1.00 69.12 93 SER A O 1
ATOM 752 N N . LYS A 1 94 ? 5.255 -16.126 25.095 1.00 64.81 94 LYS A N 1
ATOM 753 C CA . LYS A 1 94 ? 4.693 -17.298 25.788 1.00 64.81 94 LYS A CA 1
ATOM 754 C C . LYS A 1 94 ? 5.403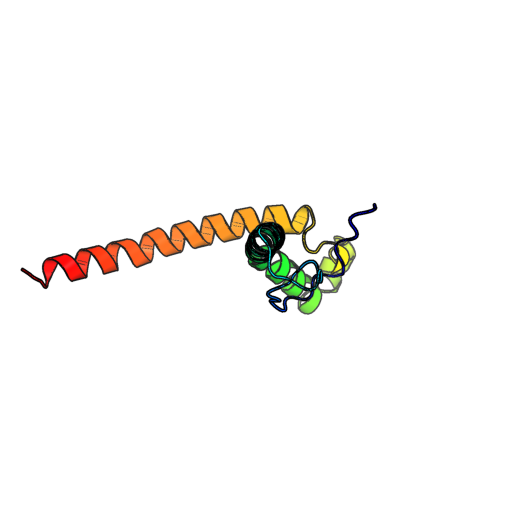 -18.590 25.397 1.00 64.81 94 LYS A C 1
ATOM 756 O O . LYS A 1 94 ? 5.633 -19.421 26.267 1.00 64.81 94 LYS A O 1
ATOM 761 N N . GLU A 1 95 ? 5.802 -18.746 24.135 1.00 60.94 95 GLU A N 1
ATOM 762 C CA . GLU A 1 95 ? 6.550 -19.930 23.682 1.00 60.94 95 GLU A CA 1
ATOM 763 C C . GLU A 1 95 ? 7.905 -20.102 24.382 1.00 60.94 95 GLU A C 1
ATOM 765 O O . GLU A 1 95 ? 8.341 -21.233 24.589 1.00 60.94 95 GLU A O 1
ATOM 770 N N . SER A 1 96 ? 8.565 -19.012 24.787 1.00 61.81 96 SER A N 1
ATOM 771 C CA . SER A 1 96 ? 9.839 -19.084 25.512 1.00 61.81 96 SER A CA 1
ATOM 772 C C . SER A 1 96 ? 9.697 -19.513 26.978 1.00 61.81 96 SER A C 1
ATOM 774 O O . SER A 1 96 ? 10.661 -20.030 27.535 1.00 61.81 96 SER A O 1
ATOM 776 N N . TYR A 1 97 ? 8.513 -19.377 27.592 1.00 58.34 97 TYR A N 1
ATOM 777 C CA . TYR A 1 97 ? 8.251 -19.878 28.951 1.00 58.34 97 TYR A CA 1
ATOM 778 C C . TYR A 1 97 ? 7.930 -21.378 29.000 1.00 58.34 97 TYR A C 1
ATOM 780 O O . TYR A 1 97 ? 8.151 -21.992 30.034 1.00 58.34 97 TYR A O 1
ATOM 788 N N . PHE A 1 98 ? 7.431 -21.977 27.914 1.00 60.31 98 PHE A N 1
ATOM 789 C CA . PHE A 1 98 ? 7.074 -23.407 27.873 1.00 60.31 98 PHE A CA 1
ATOM 790 C C . PHE A 1 98 ? 8.222 -24.328 27.426 1.00 60.31 98 PHE A C 1
ATOM 792 O O . PHE A 1 98 ? 8.037 -25.541 27.357 1.00 60.31 98 PHE A O 1
ATOM 799 N N . LYS A 1 99 ? 9.391 -23.768 27.088 1.00 59.50 99 LYS A N 1
ATOM 800 C CA . LYS A 1 99 ? 10.588 -24.523 26.673 1.00 59.50 99 LYS A CA 1
ATOM 801 C C . LYS A 1 99 ? 11.658 -24.664 27.769 1.00 59.50 99 LYS A C 1
ATOM 803 O O . LYS A 1 99 ? 12.720 -25.204 27.472 1.00 59.50 99 LYS A O 1
ATOM 808 N N . ASN A 1 100 ? 11.379 -24.212 28.994 1.00 52.09 100 ASN A N 1
ATOM 809 C CA . ASN A 1 100 ? 12.205 -24.415 30.194 1.00 52.09 100 ASN A CA 1
ATOM 810 C C . ASN A 1 100 ? 11.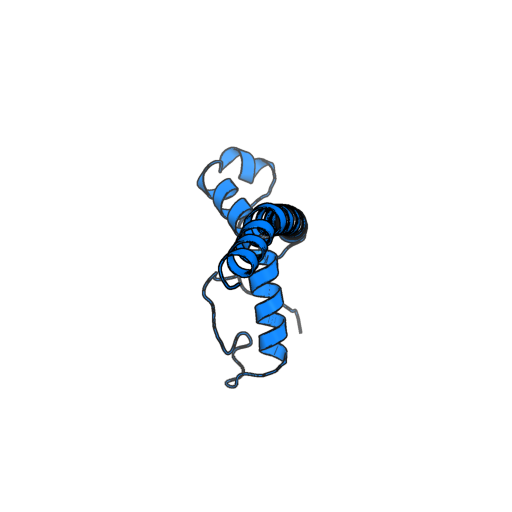418 -25.206 31.241 1.00 52.09 100 ASN A C 1
ATOM 812 O O . ASN A 1 100 ? 12.076 -25.850 32.084 1.00 52.09 100 ASN A O 1
#

Secondary structure (DSSP, 8-state):
---------S---SSTT-SSS--HHHHHHHHHHHHHHHHHHHHHHHHHH-HHHHHHTT-SGGGTTSHHHHHHHHHHHHHHHHHHHHHHHHHHHHHTTTT-

Organism: NCBI:txid266810

Foldseek 3Di:
DPPPPDLDDLDDDQPPVPPVDRDPVSVVVVCLSVLLVQLLVVLVCCCVVPVVVCVVVVRDSVCRSHPSSNVRSVVVVVVVVVVCCVPVVVVVVVVVVVVD